Protein AF-A0A6I4YJ54-F1 (afdb_monomer)

Foldseek 3Di:
DVQVVCVVVVHDDDADDDDADPVCLLVVLLVCLPPVHQWHFDDPPCFQVCVVNFPEEDPVSVVLNGFGIWGDDPSGTYGYDPVVVVVVVVCVVVVHDDDDVPRDDDDDDDDSD

InterPro domains:
  IPR013708 Shikimate dehydrogenase substrate binding, N-terminal [PF08501] (1-70)
  IPR022893 Shikimate dehydrogenase family [PTHR21089] (1-113)
  IPR046346 Aminoacid dehydrogenase-like, N-terminal domain superfamily [SSF53223] (1-82)

Secondary structure (DSSP, 8-state):
-HHHHHHHHT-----------GGGHHHHHHHTTSTT--EEE--TTHHHHTGGGSSEE-HHHHHHT--SEEEEETTEEEEE--HHHHHHHHHHHTTPPPPPTT--------S--

Sequence (113 aa):
MHGAAFAYAGLPGTYEARRVPAGELAAAVAGLRAPAVLGANLSLPHKEAALPLLDALSDAARAIGAVNTVVHRDGQLRGENTDAPGLLAALRDAGLPDLEPGAPVVILGAGGA

Mean predicted aligned error: 3.97 Å

Structure (mmCIF, N/CA/C/O backbone):
data_AF-A0A6I4YJ54-F1
#
_entry.id   AF-A0A6I4YJ54-F1
#
loop_
_atom_site.group_PDB
_atom_site.id
_atom_site.type_symbol
_atom_site.label_atom_id
_atom_site.label_alt_id
_atom_site.label_comp_id
_atom_site.label_asym_id
_atom_site.label_entity_id
_atom_site.label_seq_id
_atom_site.pdbx_PDB_ins_code
_atom_site.Cartn_x
_atom_site.Cartn_y
_atom_site.Cartn_z
_atom_site.occupancy
_atom_site.B_iso_or_equiv
_atom_site.auth_seq_id
_atom_site.auth_comp_id
_atom_site.auth_asym_id
_atom_site.auth_atom_id
_atom_site.pdbx_PDB_model_num
ATOM 1 N N . MET A 1 1 ? -11.008 9.150 -9.163 1.00 93.69 1 MET A N 1
ATOM 2 C CA . MET A 1 1 ? -10.783 7.868 -9.864 1.00 93.69 1 MET A CA 1
ATOM 3 C C . MET A 1 1 ? -11.523 6.723 -9.175 1.00 93.69 1 MET A C 1
ATOM 5 O O . MET A 1 1 ? -12.553 6.325 -9.693 1.00 93.69 1 MET A O 1
ATOM 9 N N . HIS A 1 2 ? -11.101 6.261 -7.989 1.00 96.56 2 HIS A N 1
ATOM 10 C CA . HIS A 1 2 ? -11.709 5.092 -7.324 1.00 96.56 2 HIS A CA 1
ATOM 11 C C . HIS A 1 2 ? -13.208 5.222 -7.016 1.00 96.56 2 HIS A C 1
ATOM 13 O O . HIS A 1 2 ? -13.953 4.294 -7.300 1.00 96.56 2 HIS A O 1
ATOM 19 N N . GLY A 1 3 ? -13.682 6.377 -6.532 1.00 96.44 3 GLY A N 1
ATOM 20 C CA . GLY A 1 3 ? -15.124 6.583 -6.316 1.00 96.44 3 GLY A CA 1
ATOM 21 C C . GLY A 1 3 ? -15.961 6.424 -7.595 1.00 96.44 3 GLY A C 1
ATOM 22 O O . GLY A 1 3 ? -17.030 5.825 -7.565 1.00 96.44 3 GLY A O 1
ATOM 23 N N . ALA A 1 4 ? -15.441 6.877 -8.742 1.00 97.12 4 ALA A N 1
ATOM 24 C CA . ALA A 1 4 ? -16.090 6.671 -10.037 1.00 97.12 4 ALA A CA 1
ATOM 25 C C . ALA A 1 4 ? -16.030 5.200 -10.482 1.00 97.12 4 ALA A C 1
ATOM 27 O O . ALA A 1 4 ? -16.996 4.703 -11.049 1.00 97.12 4 ALA A O 1
ATOM 28 N N . ALA A 1 5 ? -14.933 4.493 -10.189 1.00 97.38 5 ALA A N 1
ATOM 29 C CA . ALA A 1 5 ? -14.810 3.063 -10.470 1.00 97.38 5 ALA A CA 1
ATOM 30 C C . ALA A 1 5 ? -15.809 2.226 -9.651 1.00 97.38 5 ALA A C 1
ATOM 32 O O . ALA A 1 5 ? -16.439 1.333 -10.210 1.00 97.38 5 ALA A O 1
ATOM 33 N N . PHE A 1 6 ? -16.017 2.545 -8.366 1.00 96.94 6 PHE A N 1
ATOM 34 C CA . PHE A 1 6 ? -17.058 1.907 -7.554 1.00 96.94 6 PHE A CA 1
ATOM 35 C C . PHE A 1 6 ? -18.453 2.142 -8.133 1.00 96.94 6 PHE A C 1
ATOM 37 O O . PHE A 1 6 ? -19.195 1.182 -8.333 1.00 96.94 6 PHE A O 1
ATOM 44 N N . ALA A 1 7 ? -18.777 3.393 -8.475 1.00 97.25 7 ALA A N 1
ATOM 45 C CA . ALA A 1 7 ? -20.059 3.736 -9.085 1.00 97.25 7 ALA A CA 1
ATOM 46 C C . ALA A 1 7 ? -20.282 3.001 -10.418 1.00 97.25 7 ALA A C 1
ATOM 48 O O . ALA A 1 7 ? -21.349 2.433 -10.634 1.00 97.25 7 ALA A O 1
ATOM 49 N N . TYR A 1 8 ? -19.268 2.963 -11.286 1.00 97.81 8 TYR A N 1
ATOM 50 C CA . TYR A 1 8 ? -19.331 2.260 -12.568 1.00 97.81 8 TYR A CA 1
ATOM 51 C C . TYR A 1 8 ? -19.530 0.746 -12.400 1.00 97.81 8 TYR A C 1
ATOM 53 O O . TYR A 1 8 ? -20.319 0.144 -13.122 1.00 97.81 8 TYR A O 1
ATOM 61 N N . ALA A 1 9 ? -18.848 0.134 -11.430 1.00 97.56 9 ALA A N 1
ATOM 62 C CA . ALA A 1 9 ? -18.937 -1.299 -11.159 1.00 97.56 9 ALA A CA 1
ATOM 63 C C . ALA A 1 9 ? -20.179 -1.707 -10.339 1.00 97.56 9 ALA A C 1
ATOM 65 O O . ALA A 1 9 ? -20.357 -2.892 -10.068 1.00 97.56 9 ALA A O 1
ATOM 66 N N . GLY A 1 10 ? -21.012 -0.754 -9.900 1.00 97.50 10 GLY A N 1
ATOM 67 C CA . GLY A 1 10 ? -22.147 -1.028 -9.010 1.00 97.50 10 GLY A CA 1
ATOM 68 C C . GLY A 1 10 ? -21.733 -1.532 -7.622 1.00 97.50 10 GLY A C 1
ATOM 69 O O . GLY A 1 10 ? -22.515 -2.208 -6.954 1.00 97.50 10 GLY A O 1
ATOM 70 N N . LEU A 1 11 ? -20.504 -1.235 -7.188 1.00 96.31 11 LEU A N 1
ATOM 71 C CA . LEU A 1 11 ? -19.979 -1.664 -5.894 1.00 96.31 11 LEU A CA 1
ATOM 72 C C . LEU A 1 11 ? -20.314 -0.625 -4.814 1.00 96.31 11 LEU A C 1
ATOM 74 O O . LEU A 1 11 ? -19.987 0.554 -4.985 1.00 96.31 11 LEU A O 1
ATOM 78 N N . PRO A 1 12 ? -20.927 -1.028 -3.686 1.00 95.12 12 PRO A N 1
ATOM 79 C CA . PRO A 1 12 ? -21.192 -0.113 -2.587 1.00 95.12 12 PRO A CA 1
ATOM 80 C C . PRO A 1 12 ? -19.878 0.260 -1.893 1.00 95.12 12 PRO A C 1
ATOM 82 O O . PRO A 1 12 ? -19.183 -0.597 -1.350 1.00 95.12 12 PRO A O 1
ATOM 85 N N . GLY A 1 13 ? -19.536 1.546 -1.894 1.00 94.56 13 GLY A N 1
ATOM 86 C CA . GLY A 1 13 ? -18.344 2.043 -1.216 1.00 94.56 13 GLY A CA 1
ATOM 87 C C . GLY A 1 13 ? -18.043 3.500 -1.537 1.00 94.56 13 GLY A C 1
ATOM 88 O O . GLY A 1 13 ? -18.485 4.040 -2.552 1.00 94.56 13 GLY A O 1
ATOM 89 N N . THR A 1 14 ? -17.267 4.139 -0.666 1.00 96.50 14 THR A N 1
ATOM 90 C CA . THR A 1 14 ? -16.716 5.474 -0.901 1.00 96.50 14 THR A CA 1
ATOM 91 C C . THR A 1 14 ? -15.195 5.421 -0.879 1.00 96.50 14 THR A C 1
ATOM 93 O O . THR A 1 14 ? -14.582 4.528 -0.295 1.00 96.50 14 THR A O 1
ATOM 96 N N . TYR A 1 15 ? -14.576 6.378 -1.562 1.00 97.31 15 TYR A N 1
ATOM 97 C CA . TYR A 1 15 ? -13.136 6.579 -1.528 1.00 97.31 15 TYR A CA 1
ATOM 98 C C . TYR A 1 15 ? -12.878 8.053 -1.241 1.00 97.31 15 TYR A C 1
ATOM 100 O O . TYR A 1 15 ? -13.200 8.913 -2.064 1.00 97.31 15 TYR A O 1
ATOM 108 N N . GLU A 1 16 ? -12.305 8.340 -0.078 1.00 96.00 16 GLU A N 1
ATOM 109 C CA . GLU A 1 16 ? -12.154 9.697 0.442 1.00 96.00 16 GLU A CA 1
ATOM 110 C C . GLU A 1 16 ? -10.697 9.985 0.788 1.00 96.00 16 GLU A C 1
ATOM 112 O O . GLU A 1 16 ? -10.011 9.173 1.409 1.00 96.00 16 GLU A O 1
ATOM 117 N N . ALA A 1 17 ? -10.229 11.176 0.419 1.00 95.81 17 ALA A N 1
ATOM 118 C CA . ALA A 1 17 ? -8.927 11.656 0.849 1.00 95.81 17 ALA A CA 1
ATOM 119 C C . ALA A 1 17 ? -9.023 12.192 2.282 1.00 95.81 17 ALA A C 1
ATOM 121 O O . ALA A 1 17 ? -9.855 13.049 2.580 1.00 95.81 17 ALA A O 1
ATOM 122 N N . ARG A 1 18 ? -8.133 11.725 3.159 1.00 95.81 18 ARG A N 1
ATOM 123 C CA . ARG A 1 18 ? -7.995 12.233 4.528 1.00 95.81 18 ARG A CA 1
ATOM 124 C C . ARG A 1 18 ? -6.594 12.785 4.719 1.00 95.81 18 ARG A C 1
ATOM 126 O O . ARG A 1 18 ? -5.609 12.109 4.437 1.00 95.81 18 ARG A O 1
ATOM 133 N N . ARG A 1 19 ? -6.502 14.026 5.195 1.00 96.62 19 ARG A N 1
ATOM 134 C CA . ARG A 1 19 ? -5.220 14.622 5.572 1.00 96.62 19 ARG A CA 1
ATOM 135 C C . ARG A 1 19 ? -4.826 14.084 6.944 1.00 96.62 19 ARG A C 1
ATOM 137 O O . ARG A 1 19 ? -5.519 14.347 7.917 1.00 96.62 19 ARG A O 1
ATOM 144 N N . VAL A 1 20 ? -3.707 13.369 6.997 1.00 97.38 20 VAL A N 1
ATOM 145 C CA . VAL A 1 20 ? -3.137 12.809 8.228 1.00 97.38 20 VAL A CA 1
ATOM 146 C C . VAL A 1 20 ? -1.758 13.438 8.444 1.00 97.38 20 VAL A C 1
ATOM 148 O O . VAL A 1 20 ? -0.889 13.274 7.584 1.00 97.38 20 VAL A O 1
ATOM 151 N N . PRO A 1 21 ? -1.534 14.193 9.531 1.00 96.50 21 PRO A N 1
ATOM 152 C CA . PRO A 1 21 ? -0.202 14.650 9.927 1.00 96.50 21 PRO A CA 1
ATOM 153 C C . PRO A 1 21 ? 0.738 13.480 10.259 1.00 96.50 21 PRO A C 1
ATOM 155 O O . PRO A 1 21 ? 0.287 12.424 10.693 1.00 96.50 21 PRO A O 1
ATOM 158 N N . ALA A 1 22 ? 2.055 13.663 10.113 1.00 93.25 22 ALA A N 1
ATOM 159 C CA . ALA A 1 22 ? 3.051 12.610 10.378 1.00 93.25 22 ALA A CA 1
ATOM 160 C C . ALA A 1 22 ? 2.924 11.987 11.785 1.00 93.25 22 ALA A C 1
ATOM 162 O O . ALA A 1 22 ? 3.009 10.772 11.931 1.00 93.25 22 ALA A O 1
ATOM 163 N N . GLY A 1 23 ? 2.645 12.805 12.807 1.00 96.38 23 GLY A N 1
ATOM 164 C CA . GLY A 1 23 ? 2.466 12.341 14.189 1.00 96.38 23 GLY A CA 1
ATOM 165 C C . GLY A 1 23 ? 1.174 11.558 14.453 1.00 96.38 23 GLY A C 1
ATOM 166 O O . GLY A 1 23 ? 1.035 1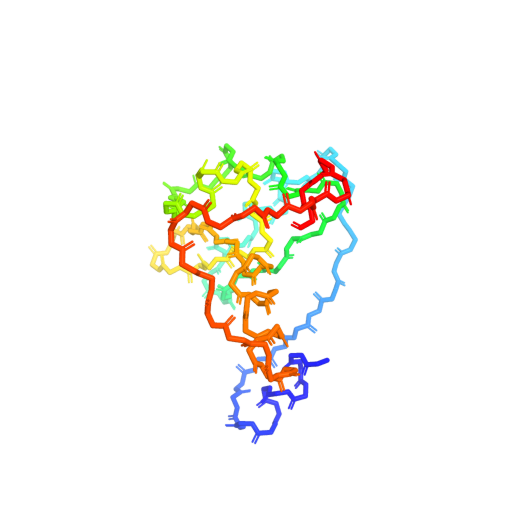0.964 15.515 1.00 96.38 23 GLY A O 1
ATOM 167 N N . GLU A 1 24 ? 0.237 11.530 13.504 1.00 97.75 24 GLU A N 1
ATOM 168 C CA . GLU A 1 24 ? -1.078 10.892 13.660 1.00 97.75 24 GLU A CA 1
ATOM 169 C C . GLU A 1 24 ? -1.217 9.602 12.839 1.00 97.75 24 GLU A C 1
ATOM 171 O O . GLU A 1 24 ? -2.257 8.941 12.890 1.00 97.75 24 GLU A O 1
ATOM 176 N N . LEU A 1 25 ? -0.170 9.203 12.105 1.00 97.94 25 LEU A N 1
ATOM 177 C CA . LEU A 1 25 ? -0.217 8.044 11.212 1.00 97.94 25 LEU A CA 1
ATOM 178 C C . LEU A 1 25 ? -0.618 6.759 11.944 1.00 97.94 25 LEU A C 1
ATOM 180 O O . LEU A 1 25 ? -1.469 6.023 11.453 1.00 97.94 25 LEU A O 1
ATOM 184 N N . ALA A 1 26 ? -0.059 6.503 13.128 1.00 98.06 26 ALA A N 1
ATOM 185 C CA . ALA A 1 26 ? -0.367 5.297 13.897 1.00 98.06 26 ALA A CA 1
ATOM 186 C C . ALA A 1 26 ? -1.855 5.204 14.268 1.00 98.06 26 ALA A C 1
ATOM 188 O O . ALA A 1 26 ? -2.471 4.151 14.100 1.00 98.06 26 ALA A O 1
ATOM 189 N N . ALA A 1 27 ? -2.454 6.316 14.703 1.00 98.06 27 ALA A N 1
ATOM 190 C CA . ALA A 1 27 ? -3.879 6.374 15.016 1.00 98.06 27 ALA A CA 1
ATOM 191 C C . ALA A 1 27 ? -4.742 6.196 13.755 1.00 98.06 27 ALA A C 1
ATOM 193 O O . ALA A 1 27 ? -5.725 5.454 13.776 1.00 98.06 27 ALA A O 1
ATOM 194 N N . ALA A 1 28 ? -4.347 6.816 12.639 1.00 97.69 28 ALA A N 1
ATOM 195 C CA . ALA A 1 28 ? -5.039 6.664 11.363 1.00 97.69 28 ALA A CA 1
ATOM 196 C C . ALA A 1 28 ? -4.999 5.215 10.846 1.00 97.69 28 ALA A C 1
ATOM 198 O O . ALA A 1 28 ? -6.034 4.686 10.443 1.00 97.69 28 ALA A O 1
ATOM 199 N N . VAL A 1 29 ? -3.836 4.554 10.909 1.00 97.88 29 VAL A N 1
ATOM 200 C CA . VAL A 1 29 ? -3.661 3.146 10.512 1.00 97.88 29 VAL A CA 1
ATOM 201 C C . VAL A 1 29 ? -4.458 2.216 11.425 1.00 97.88 29 VAL A C 1
ATOM 203 O O . VAL A 1 29 ? -5.128 1.315 10.928 1.00 97.88 29 VAL A O 1
ATOM 206 N N . ALA A 1 30 ? -4.473 2.457 12.739 1.00 97.25 30 ALA A N 1
ATOM 207 C CA . ALA A 1 30 ? -5.302 1.684 13.664 1.00 97.25 30 ALA A CA 1
ATOM 208 C C . ALA A 1 30 ? -6.797 1.766 13.304 1.00 97.25 30 ALA A C 1
ATOM 210 O O . ALA A 1 30 ? -7.498 0.755 13.340 1.00 97.25 30 ALA A O 1
ATOM 211 N N . GLY A 1 31 ? -7.270 2.942 12.876 1.00 96.69 31 GLY A N 1
ATOM 212 C CA . GLY A 1 31 ? -8.641 3.139 12.403 1.00 96.69 31 GLY A CA 1
ATOM 213 C C . GLY A 1 31 ? -9.009 2.313 11.164 1.00 96.69 31 GLY A C 1
ATOM 214 O O . GLY A 1 31 ? -10.184 1.994 10.978 1.00 96.69 31 GLY A O 1
ATOM 215 N N . LEU A 1 32 ? -8.031 1.900 10.347 1.00 97.38 32 LEU A N 1
ATOM 216 C CA . LEU A 1 32 ? -8.276 1.047 9.176 1.00 97.38 32 LEU A CA 1
ATOM 217 C C . LEU A 1 32 ? -8.738 -0.367 9.545 1.00 97.38 32 LEU A C 1
ATOM 219 O O . LEU A 1 32 ? -9.276 -1.061 8.690 1.00 97.38 32 LEU A O 1
ATOM 223 N N . ARG A 1 33 ? -8.569 -0.787 10.805 1.00 96.62 33 ARG A N 1
ATOM 224 C CA . ARG A 1 33 ? -9.025 -2.096 11.304 1.00 96.62 33 ARG A CA 1
ATOM 225 C C . ARG A 1 33 ? -10.525 -2.147 11.598 1.00 96.62 33 ARG A C 1
ATOM 227 O O . ARG A 1 33 ? -11.038 -3.188 12.001 1.00 96.62 33 ARG A O 1
ATOM 234 N N . ALA A 1 34 ? -11.245 -1.037 11.432 1.00 95.88 34 ALA A N 1
ATOM 235 C CA . ALA A 1 34 ? -12.694 -1.040 11.566 1.00 95.88 34 ALA A CA 1
ATOM 236 C C . ALA A 1 34 ? -13.323 -2.003 10.531 1.00 95.88 34 ALA A C 1
ATOM 238 O O . ALA A 1 34 ? -12.950 -1.945 9.358 1.00 95.88 34 ALA A O 1
ATOM 239 N N . PRO A 1 35 ? -14.309 -2.844 10.905 1.00 92.19 35 PRO A N 1
ATOM 240 C CA . PRO A 1 35 ? -14.868 -3.864 10.005 1.00 92.19 35 PRO A CA 1
ATOM 241 C C . PRO A 1 35 ? -15.434 -3.335 8.678 1.00 92.19 35 PRO A C 1
ATOM 243 O O . PRO A 1 35 ? -15.471 -4.061 7.693 1.00 92.19 35 PRO A O 1
ATOM 246 N N . ALA A 1 36 ? -15.873 -2.073 8.642 1.00 93.19 36 ALA A N 1
ATOM 247 C CA . ALA A 1 36 ? -16.422 -1.434 7.445 1.00 93.19 36 ALA A CA 1
ATOM 248 C C . ALA A 1 36 ? -15.354 -0.837 6.505 1.00 93.19 36 ALA A C 1
ATOM 250 O O . ALA A 1 36 ? -15.693 -0.333 5.436 1.00 93.19 36 ALA A O 1
ATOM 251 N N . VAL A 1 37 ? -14.077 -0.845 6.897 1.00 96.19 37 VAL A N 1
ATOM 252 C CA . VAL A 1 37 ? -12.982 -0.269 6.110 1.00 96.19 37 VAL A CA 1
ATOM 253 C C . VAL A 1 37 ? -12.303 -1.367 5.304 1.00 96.19 37 VAL A C 1
ATOM 255 O O . VAL A 1 37 ? -11.887 -2.379 5.854 1.00 96.19 37 VAL A O 1
ATOM 258 N N . LEU A 1 38 ? -12.160 -1.154 3.996 1.00 96.69 38 LEU A N 1
ATOM 259 C CA . LEU A 1 38 ? -11.496 -2.105 3.094 1.00 96.69 38 LEU A CA 1
ATOM 260 C C . LEU A 1 38 ? -9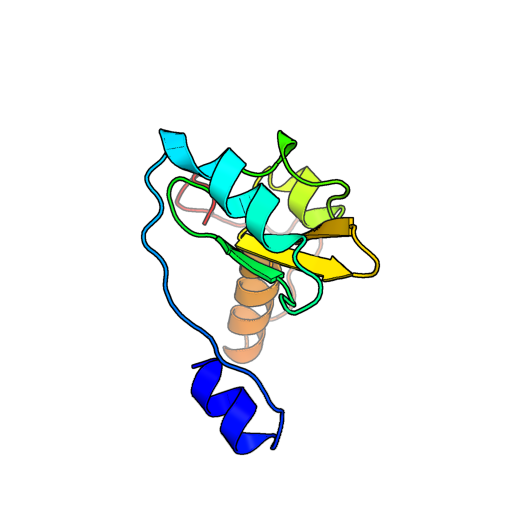.971 -1.922 3.034 1.00 96.69 38 LEU A C 1
ATOM 262 O O . LEU A 1 38 ? -9.248 -2.814 2.592 1.00 96.69 38 LEU A O 1
ATOM 266 N N . GLY A 1 39 ? -9.475 -0.758 3.447 1.00 97.50 39 GLY A N 1
ATOM 267 C CA . GLY A 1 39 ? -8.074 -0.382 3.326 1.00 97.50 39 GLY A CA 1
ATOM 268 C C . GLY A 1 39 ? -7.908 1.109 3.061 1.00 97.50 39 GLY A C 1
ATOM 269 O O . GLY A 1 39 ? -8.837 1.893 3.256 1.00 97.50 39 GLY A O 1
ATOM 270 N N . ALA A 1 40 ? -6.719 1.495 2.610 1.00 98.06 40 ALA A N 1
ATOM 271 C CA . ALA A 1 40 ? -6.404 2.867 2.228 1.00 98.06 40 ALA A CA 1
ATOM 272 C C . ALA A 1 40 ? -5.199 2.913 1.287 1.00 98.06 40 ALA A C 1
ATOM 274 O O . ALA A 1 40 ? -4.330 2.047 1.343 1.00 98.06 40 ALA A O 1
ATOM 275 N N . ASN A 1 41 ? -5.095 3.970 0.485 1.00 97.94 41 ASN A N 1
ATOM 276 C CA . ASN A 1 41 ? -3.819 4.330 -0.120 1.00 97.94 41 ASN A CA 1
ATOM 277 C C . ASN A 1 41 ? -3.056 5.312 0.767 1.00 97.94 41 ASN A C 1
ATOM 279 O O . ASN A 1 41 ? -3.645 6.154 1.446 1.00 97.94 41 ASN A O 1
ATOM 283 N N . LEU A 1 42 ? -1.733 5.205 0.724 1.00 96.81 42 LEU A N 1
ATOM 284 C CA . LEU A 1 42 ? -0.805 6.065 1.438 1.00 96.81 42 LEU A CA 1
ATOM 285 C C . LEU A 1 42 ? 0.010 6.882 0.439 1.00 96.81 42 LEU A C 1
ATOM 287 O O . LEU A 1 42 ? 0.416 6.401 -0.616 1.00 96.81 42 LEU A O 1
ATOM 291 N N . SER A 1 43 ? 0.268 8.133 0.801 1.00 92.69 43 SER A N 1
ATOM 292 C CA . SER A 1 43 ? 1.134 9.039 0.050 1.00 92.69 43 SER A CA 1
ATOM 293 C C . SER A 1 43 ? 2.122 9.708 1.002 1.00 92.69 43 SER A C 1
ATOM 295 O O . SER A 1 43 ? 2.145 9.400 2.195 1.00 92.69 43 SER A O 1
ATOM 297 N N . LEU A 1 44 ? 2.957 10.607 0.485 1.00 91.06 44 LEU A N 1
ATOM 298 C CA . LEU A 1 44 ? 3.956 11.325 1.273 1.00 91.06 44 LEU A CA 1
ATOM 299 C C . LEU A 1 44 ? 3.309 12.034 2.483 1.00 91.06 44 LEU A C 1
ATOM 301 O O . LEU A 1 44 ? 2.244 12.639 2.331 1.00 91.06 44 LEU A O 1
ATOM 305 N N . PRO A 1 45 ? 3.938 11.998 3.674 1.00 92.44 45 PRO A N 1
ATOM 306 C CA . PRO A 1 45 ? 5.224 11.366 4.012 1.00 92.44 45 PRO A CA 1
ATOM 307 C C . PRO A 1 45 ? 5.094 9.920 4.549 1.00 92.44 45 PRO A C 1
ATOM 309 O O . PRO A 1 45 ? 6.005 9.413 5.194 1.00 92.44 45 PRO A O 1
ATOM 312 N N . HIS A 1 46 ? 3.959 9.250 4.339 1.00 96.56 46 HIS A N 1
ATOM 313 C CA . HIS A 1 46 ? 3.573 8.056 5.106 1.00 96.56 46 HIS A CA 1
ATOM 314 C C . HIS A 1 46 ? 4.032 6.718 4.528 1.00 96.56 46 HIS A C 1
ATOM 316 O O . HIS A 1 46 ? 3.919 5.706 5.217 1.00 96.56 46 HIS A O 1
ATOM 322 N N . LYS A 1 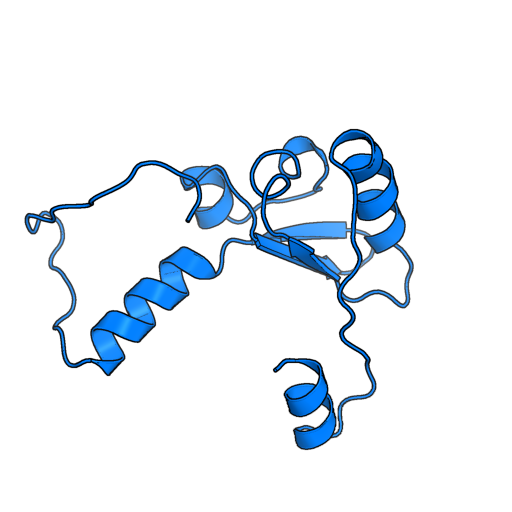47 ? 4.531 6.682 3.285 1.00 95.50 47 LYS A N 1
ATOM 323 C CA . LYS A 1 47 ? 4.803 5.414 2.586 1.00 95.50 47 LYS A CA 1
ATOM 324 C C . LYS A 1 47 ? 5.827 4.523 3.309 1.00 95.50 47 LYS A C 1
ATOM 326 O O . LYS A 1 47 ? 5.649 3.311 3.363 1.00 95.50 47 LYS A O 1
ATOM 331 N N . GLU A 1 48 ? 6.874 5.114 3.880 1.00 95.62 48 GLU A N 1
ATOM 332 C CA . GLU A 1 48 ? 7.909 4.391 4.639 1.00 95.62 48 GLU A CA 1
ATOM 333 C C . GLU A 1 48 ? 7.500 4.217 6.110 1.00 95.62 48 GLU A C 1
ATOM 335 O O . GLU A 1 48 ? 7.623 3.139 6.688 1.00 95.62 48 GLU A O 1
ATOM 340 N N . ALA A 1 49 ? 6.927 5.268 6.707 1.00 96.31 49 ALA A N 1
ATOM 341 C CA . ALA A 1 49 ? 6.547 5.294 8.119 1.00 96.31 49 ALA A CA 1
ATOM 342 C C . ALA A 1 49 ? 5.426 4.301 8.481 1.00 96.31 49 ALA A C 1
ATOM 344 O O . ALA A 1 49 ? 5.260 3.963 9.652 1.00 96.31 49 ALA A O 1
ATOM 345 N N . ALA A 1 50 ? 4.659 3.825 7.496 1.00 97.25 50 ALA A N 1
ATOM 346 C CA . ALA A 1 50 ? 3.609 2.838 7.712 1.00 97.25 50 ALA A CA 1
ATOM 347 C C . ALA A 1 50 ? 4.125 1.401 7.849 1.00 97.25 50 ALA A C 1
ATOM 349 O O . ALA A 1 50 ? 3.428 0.588 8.447 1.00 97.25 50 ALA A O 1
ATOM 350 N N . LEU A 1 51 ? 5.325 1.076 7.349 1.00 97.19 51 LEU A N 1
ATOM 351 C CA . LEU A 1 51 ? 5.876 -0.287 7.370 1.00 97.19 51 LEU A CA 1
ATOM 352 C C . LEU A 1 51 ? 5.780 -0.987 8.742 1.00 97.19 51 LEU A C 1
ATOM 354 O O . LEU A 1 51 ? 5.273 -2.108 8.776 1.00 97.19 51 LEU A O 1
ATOM 358 N N . P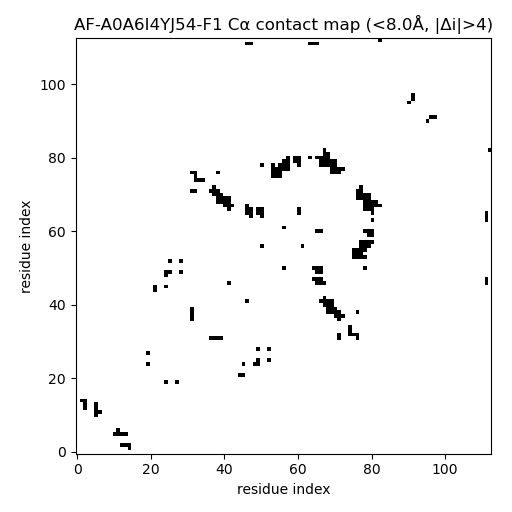RO A 1 52 ? 6.198 -0.373 9.873 1.00 97.81 52 PRO A N 1
ATOM 359 C CA . PRO A 1 52 ? 6.134 -1.028 11.183 1.00 97.81 52 PRO A CA 1
ATOM 360 C C . PRO A 1 52 ? 4.717 -1.111 11.776 1.00 97.81 52 PRO A C 1
ATOM 362 O O . PRO A 1 52 ? 4.548 -1.678 12.852 1.00 97.81 52 PRO A O 1
ATOM 365 N N . LEU A 1 53 ? 3.707 -0.521 11.129 1.00 98.12 53 LEU A N 1
ATOM 366 C CA . LEU A 1 53 ? 2.328 -0.448 11.628 1.00 98.12 53 LEU A CA 1
ATOM 367 C C . LEU A 1 53 ? 1.402 -1.510 11.007 1.00 98.12 53 LEU A C 1
ATOM 369 O O . LEU A 1 53 ? 0.227 -1.589 11.375 1.00 98.12 53 LEU A O 1
ATOM 373 N N . LEU A 1 54 ? 1.908 -2.292 10.050 1.00 98.38 54 LEU A N 1
ATOM 374 C CA . LEU A 1 54 ? 1.156 -3.292 9.290 1.00 98.38 54 LEU A CA 1
ATOM 375 C C . LEU A 1 54 ? 1.512 -4.708 9.754 1.00 98.38 54 LEU A C 1
ATOM 377 O O . LEU A 1 54 ? 2.629 -4.964 10.196 1.00 98.38 54 LEU A O 1
ATOM 381 N N . ASP A 1 55 ? 0.568 -5.641 9.624 1.00 98.31 55 ASP A N 1
ATOM 382 C CA . ASP A 1 55 ? 0.753 -7.027 10.081 1.00 98.31 55 ASP A CA 1
ATOM 383 C C . ASP A 1 55 ? 1.576 -7.855 9.090 1.00 98.31 55 ASP A C 1
ATOM 385 O O . ASP A 1 55 ? 2.266 -8.802 9.465 1.00 98.31 55 ASP A O 1
ATOM 389 N N . ALA A 1 56 ? 1.486 -7.510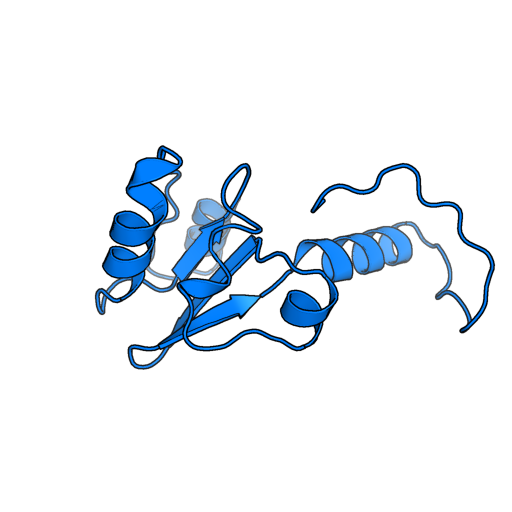 7.805 1.00 97.88 56 ALA A N 1
ATOM 390 C CA . ALA A 1 56 ? 2.195 -8.183 6.731 1.00 97.88 56 ALA A CA 1
ATOM 391 C C . ALA A 1 56 ? 2.536 -7.209 5.603 1.00 97.88 56 ALA A C 1
ATOM 393 O O . ALA A 1 56 ? 1.855 -6.208 5.386 1.00 97.88 56 ALA A O 1
ATOM 394 N N . LEU A 1 57 ? 3.566 -7.553 4.836 1.00 98.12 57 LEU A N 1
ATOM 395 C CA . LEU A 1 57 ? 3.997 -6.838 3.637 1.00 98.12 57 LEU A CA 1
ATOM 396 C C . LEU A 1 57 ? 4.153 -7.848 2.505 1.00 98.12 57 LEU A C 1
ATOM 398 O O . LEU A 1 57 ? 4.601 -8.973 2.753 1.00 98.12 57 LEU A O 1
ATOM 402 N N . SER A 1 58 ? 3.840 -7.450 1.273 1.00 96.75 58 SER A N 1
ATOM 403 C CA . SER A 1 58 ? 4.302 -8.214 0.115 1.00 96.75 58 SER A CA 1
ATOM 404 C C . SER A 1 58 ? 5.816 -8.155 -0.030 1.00 96.75 58 SER A C 1
ATOM 406 O O . SER A 1 58 ? 6.481 -7.248 0.478 1.00 96.75 58 SER A O 1
ATOM 408 N N . ASP A 1 59 ? 6.369 -9.122 -0.758 1.00 95.19 59 ASP A N 1
ATOM 409 C CA . ASP A 1 59 ? 7.807 -9.177 -1.014 1.00 95.19 59 ASP A CA 1
ATOM 410 C C . ASP A 1 59 ? 8.290 -7.939 -1.777 1.00 95.19 59 ASP A C 1
ATOM 412 O O . ASP A 1 59 ? 9.349 -7.402 -1.458 1.00 95.19 59 ASP A O 1
ATOM 416 N N . ALA A 1 60 ? 7.473 -7.419 -2.702 1.00 91.56 60 ALA A N 1
ATOM 417 C CA . ALA A 1 60 ? 7.751 -6.171 -3.408 1.00 91.56 60 ALA A CA 1
ATOM 418 C C . ALA A 1 60 ? 7.792 -4.969 -2.451 1.00 91.56 60 ALA A C 1
ATOM 420 O O . ALA A 1 60 ? 8.766 -4.221 -2.456 1.00 91.56 60 ALA A O 1
ATOM 421 N N . ALA A 1 61 ? 6.785 -4.804 -1.585 1.00 95.12 61 ALA A N 1
ATOM 422 C CA . ALA A 1 61 ? 6.769 -3.714 -0.609 1.00 95.12 61 ALA A CA 1
ATOM 423 C C . ALA A 1 61 ? 7.948 -3.801 0.376 1.00 95.12 61 ALA A C 1
ATOM 425 O O . ALA A 1 61 ? 8.544 -2.778 0.715 1.00 95.12 61 ALA A O 1
ATOM 426 N N . ARG A 1 62 ? 8.327 -5.019 0.795 1.00 95.62 62 ARG A N 1
ATOM 427 C CA . ARG A 1 62 ? 9.495 -5.257 1.656 1.00 95.62 62 ARG A CA 1
ATOM 428 C C . ARG A 1 62 ? 10.808 -4.905 0.955 1.00 95.62 62 ARG A C 1
ATOM 430 O O . ARG A 1 62 ? 11.663 -4.291 1.581 1.00 95.62 62 ARG A O 1
ATOM 437 N N . ALA A 1 63 ? 10.965 -5.281 -0.314 1.00 92.88 63 ALA A N 1
ATOM 438 C CA . ALA A 1 63 ? 12.163 -4.988 -1.099 1.00 92.88 63 ALA A CA 1
ATOM 439 C C . ALA A 1 63 ? 12.309 -3.492 -1.419 1.00 92.88 63 ALA A C 1
ATOM 441 O O . ALA A 1 63 ? 13.415 -2.964 -1.367 1.00 92.88 63 ALA A O 1
ATOM 442 N N . ILE A 1 64 ? 11.199 -2.811 -1.721 1.00 92.88 64 ILE A N 1
ATOM 443 C CA . ILE A 1 64 ? 11.179 -1.367 -1.997 1.00 92.88 64 ILE A CA 1
ATOM 444 C C . ILE A 1 64 ? 11.372 -0.554 -0.707 1.00 92.88 64 ILE A C 1
ATOM 446 O O . ILE A 1 64 ? 11.952 0.526 -0.742 1.00 92.88 64 ILE A O 1
ATOM 450 N N . GLY A 1 65 ? 10.884 -1.056 0.432 1.00 94.88 65 GLY A N 1
ATOM 451 C CA . GLY A 1 65 ? 10.905 -0.327 1.700 1.00 94.88 65 GLY A CA 1
ATOM 452 C C . GLY A 1 65 ? 9.813 0.742 1.805 1.00 94.88 65 GLY A C 1
ATOM 453 O O . GLY A 1 65 ? 9.947 1.678 2.584 1.00 94.88 65 GLY A O 1
ATOM 454 N N . ALA A 1 66 ? 8.728 0.620 1.034 1.00 95.38 66 ALA A N 1
ATOM 455 C CA . ALA A 1 66 ? 7.629 1.583 1.036 1.00 95.38 66 ALA A CA 1
ATOM 456 C C . ALA A 1 66 ? 6.291 0.934 0.651 1.00 95.38 66 ALA A C 1
ATOM 458 O O . ALA A 1 66 ? 6.238 0.082 -0.238 1.00 95.38 66 ALA A O 1
ATOM 459 N N . VAL A 1 67 ? 5.201 1.385 1.278 1.00 97.00 67 VAL A N 1
ATOM 460 C CA . VAL A 1 67 ? 3.817 0.951 1.025 1.00 97.00 67 VAL A CA 1
ATOM 461 C C . VAL A 1 67 ? 2.979 2.135 0.556 1.00 97.00 67 VAL A C 1
ATOM 463 O O . VAL A 1 67 ? 2.892 3.150 1.241 1.00 97.00 67 VAL A O 1
ATOM 466 N N . ASN A 1 68 ? 2.305 1.997 -0.584 1.00 96.88 68 ASN A N 1
ATOM 467 C CA . ASN A 1 68 ? 1.328 2.979 -1.070 1.00 96.88 68 ASN A CA 1
ATOM 468 C C . ASN A 1 68 ? -0.121 2.464 -0.964 1.00 96.88 68 ASN A C 1
ATOM 470 O O . ASN A 1 68 ? -1.064 3.218 -1.201 1.00 96.88 68 ASN A O 1
ATOM 474 N N . THR A 1 69 ? -0.314 1.185 -0.630 1.00 98.06 69 THR A N 1
ATOM 475 C CA . THR A 1 69 ? -1.623 0.527 -0.600 1.00 98.06 69 THR A CA 1
ATOM 476 C C . THR A 1 69 ? -1.708 -0.394 0.614 1.00 98.06 69 THR A C 1
ATOM 478 O O . THR A 1 69 ? -0.906 -1.306 0.766 1.00 98.06 69 THR A O 1
ATOM 481 N N . VAL A 1 70 ? -2.689 -0.170 1.479 1.00 98.50 70 VAL A N 1
ATOM 482 C CA . VAL A 1 70 ? -3.009 -1.016 2.631 1.00 98.50 70 VAL A CA 1
ATOM 483 C C . VAL A 1 70 ? -4.323 -1.721 2.347 1.00 98.50 70 VAL A C 1
ATOM 485 O O . VAL A 1 70 ? -5.319 -1.072 2.034 1.00 98.50 70 VAL A O 1
ATOM 488 N N . VAL A 1 71 ? -4.332 -3.040 2.489 1.0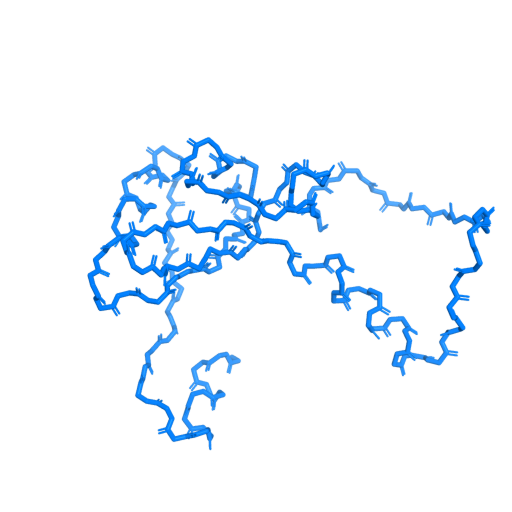0 98.19 71 VAL A N 1
ATOM 489 C CA . VAL A 1 71 ? -5.514 -3.884 2.325 1.00 98.19 71 VAL A CA 1
ATOM 490 C C . VAL A 1 71 ? -5.911 -4.430 3.692 1.00 98.19 71 VAL A C 1
ATOM 492 O O . VAL A 1 71 ? -5.088 -5.050 4.363 1.00 98.19 71 VAL A O 1
ATOM 495 N N . HIS A 1 72 ? -7.163 -4.216 4.094 1.00 98.06 72 HIS A N 1
ATOM 496 C CA . HIS A 1 72 ? -7.729 -4.802 5.306 1.00 98.06 72 HIS A CA 1
ATOM 497 C C . HIS A 1 72 ? -8.492 -6.083 4.957 1.00 98.06 72 HIS A C 1
ATOM 499 O O . HIS A 1 72 ? -9.433 -6.059 4.162 1.00 98.06 72 HIS A O 1
ATOM 505 N N . ARG A 1 73 ? -8.080 -7.215 5.534 1.00 95.12 73 ARG A N 1
ATOM 506 C CA . ARG A 1 73 ? -8.772 -8.506 5.419 1.00 95.12 73 ARG A CA 1
ATOM 507 C C . ARG A 1 73 ? -8.731 -9.229 6.751 1.00 95.12 73 ARG A C 1
ATOM 509 O O . ARG A 1 73 ? -7.666 -9.339 7.345 1.00 95.12 73 ARG A O 1
ATOM 516 N N . ASP A 1 74 ? -9.885 -9.707 7.204 1.00 91.56 74 ASP A N 1
ATOM 517 C CA . ASP A 1 74 ? -10.015 -10.541 8.404 1.00 91.56 74 ASP A CA 1
ATOM 518 C C . ASP A 1 74 ? -9.328 -9.944 9.653 1.00 91.56 74 ASP A C 1
ATOM 520 O O . ASP A 1 74 ? -8.691 -10.645 10.436 1.00 91.56 74 ASP A O 1
ATOM 524 N N . GLY A 1 75 ? -9.421 -8.619 9.832 1.00 92.62 75 GLY A N 1
ATOM 525 C CA . GLY A 1 75 ? -8.798 -7.902 10.954 1.00 92.62 75 GLY A CA 1
ATOM 526 C C . GLY A 1 75 ? -7.317 -7.560 10.761 1.00 92.62 75 GLY A C 1
ATOM 527 O O . GLY A 1 75 ? -6.748 -6.847 11.592 1.00 92.62 75 GLY A O 1
ATOM 528 N N . GLN A 1 76 ? -6.693 -8.030 9.677 1.00 97.06 76 GLN A N 1
ATOM 529 C CA . GLN A 1 76 ? -5.280 -7.827 9.365 1.00 97.06 76 GLN A CA 1
ATOM 530 C C . GLN A 1 76 ? -5.066 -6.766 8.283 1.00 97.06 76 GLN A C 1
ATOM 532 O O . GLN A 1 76 ? -5.792 -6.702 7.290 1.00 97.06 76 GLN A O 1
ATOM 537 N N . LEU A 1 77 ? -4.031 -5.951 8.463 1.00 98.62 77 LEU A N 1
ATOM 538 C CA . LEU A 1 77 ? -3.585 -4.932 7.527 1.00 98.62 77 LEU A CA 1
ATOM 539 C C . LEU A 1 77 ? -2.347 -5.424 6.779 1.00 98.62 77 LEU A C 1
ATOM 541 O O . LEU A 1 77 ? -1.278 -5.605 7.366 1.00 98.62 77 LEU A O 1
ATOM 545 N N . ARG A 1 78 ? -2.487 -5.601 5.466 1.00 98.44 78 ARG A N 1
ATOM 546 C CA . ARG A 1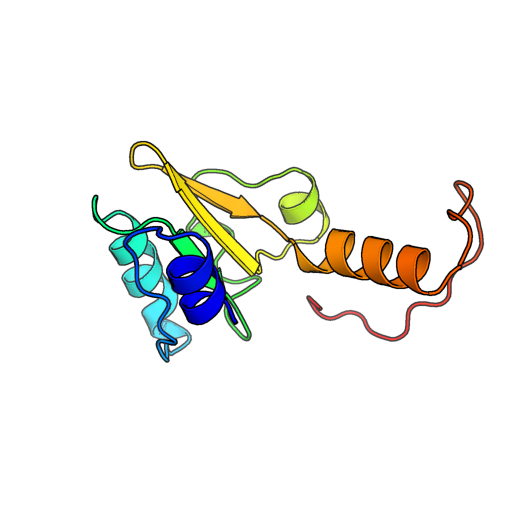 78 ? -1.399 -5.991 4.567 1.00 98.44 78 ARG A CA 1
ATOM 547 C C . ARG A 1 78 ? -0.962 -4.812 3.705 1.00 98.44 78 ARG A C 1
ATOM 549 O O . ARG A 1 78 ? -1.793 -4.187 3.051 1.00 98.44 78 ARG A O 1
ATOM 556 N N . GLY A 1 79 ? 0.337 -4.532 3.691 1.00 98.31 79 GLY A N 1
ATOM 557 C CA . GLY A 1 79 ? 0.954 -3.501 2.863 1.00 98.31 79 GLY A CA 1
ATOM 558 C C . GLY A 1 79 ? 1.387 -4.010 1.493 1.00 98.31 79 GLY A C 1
ATOM 559 O O . GLY A 1 79 ? 1.992 -5.075 1.369 1.00 98.31 79 GLY A O 1
ATOM 560 N N . GLU A 1 80 ? 1.105 -3.206 0.477 1.00 97.75 80 GLU A N 1
ATOM 561 C CA . GLU A 1 80 ? 1.446 -3.417 -0.923 1.00 97.75 80 GLU A CA 1
ATOM 562 C C . GLU A 1 80 ? 2.076 -2.147 -1.517 1.00 97.75 80 GLU A C 1
ATOM 564 O O . GLU A 1 80 ? 1.813 -1.022 -1.073 1.00 97.75 80 GLU A O 1
ATOM 569 N N . ASN A 1 81 ? 2.887 -2.330 -2.558 1.00 95.69 81 ASN A N 1
ATOM 570 C CA . ASN A 1 81 ? 3.381 -1.243 -3.393 1.00 95.69 81 ASN A CA 1
ATOM 571 C C . ASN A 1 81 ? 2.925 -1.472 -4.838 1.00 95.69 81 ASN A C 1
ATOM 573 O O . ASN A 1 81 ? 3.370 -2.412 -5.496 1.00 95.69 81 ASN A O 1
ATOM 577 N N . THR A 1 82 ? 2.002 -0.636 -5.306 1.00 94.00 82 THR A N 1
ATOM 578 C CA . THR A 1 82 ? 1.425 -0.721 -6.655 1.00 94.00 82 THR A CA 1
ATOM 579 C C . THR A 1 82 ? 2.086 0.226 -7.655 1.00 94.00 82 THR A C 1
ATOM 581 O O . THR A 1 82 ? 1.825 0.103 -8.851 1.00 94.00 82 THR A O 1
ATOM 584 N N . ASP A 1 83 ? 2.978 1.114 -7.205 1.00 92.56 83 ASP A N 1
ATOM 585 C CA . ASP A 1 83 ? 3.648 2.089 -8.070 1.00 92.56 83 ASP A CA 1
ATOM 586 C C . ASP A 1 83 ? 4.672 1.398 -8.983 1.00 92.56 83 ASP A C 1
ATOM 588 O O . ASP A 1 83 ? 4.644 1.589 -10.197 1.00 92.56 83 ASP A O 1
ATOM 592 N N . ALA A 1 84 ? 5.507 0.505 -8.437 1.00 89.12 84 ALA A N 1
ATOM 593 C CA . ALA A 1 84 ? 6.489 -0.253 -9.219 1.00 89.12 84 ALA A CA 1
ATOM 594 C C . ALA A 1 84 ? 5.865 -1.120 -10.337 1.00 89.12 84 ALA A C 1
ATOM 596 O O . ALA A 1 84 ? 6.255 -0.964 -11.499 1.00 89.12 84 ALA A O 1
ATOM 597 N N . PRO A 1 85 ? 4.883 -2.008 -10.066 1.00 89.75 85 PRO A N 1
ATOM 598 C CA . PRO A 1 85 ? 4.222 -2.747 -11.140 1.00 89.75 85 PRO A CA 1
ATOM 599 C C . PRO A 1 85 ? 3.411 -1.830 -12.067 1.00 89.75 85 PRO A C 1
ATOM 601 O O . PRO A 1 85 ? 3.323 -2.116 -13.260 1.00 89.75 85 PRO A O 1
ATOM 604 N N . GLY A 1 86 ? 2.860 -0.723 -11.556 1.00 90.69 86 GLY A N 1
ATOM 605 C CA . GLY A 1 86 ? 2.161 0.280 -12.360 1.00 90.69 86 GLY A CA 1
ATOM 606 C C . GLY A 1 86 ? 3.073 0.963 -13.381 1.00 90.69 86 GLY A C 1
ATOM 607 O O . GLY A 1 86 ? 2.691 1.102 -14.541 1.00 90.69 86 GLY A O 1
ATOM 608 N N . LEU A 1 87 ? 4.301 1.315 -12.992 1.00 90.81 87 LEU A N 1
ATOM 609 C CA . LEU A 1 87 ? 5.311 1.864 -13.898 1.00 90.81 87 LEU A CA 1
ATOM 610 C C . LEU A 1 87 ? 5.687 0.859 -14.991 1.00 90.81 87 LEU A C 1
ATOM 612 O O . LEU A 1 87 ? 5.718 1.214 -16.167 1.00 90.81 87 LEU A O 1
ATOM 616 N N . LEU A 1 88 ? 5.936 -0.401 -14.623 1.00 89.50 88 LEU A N 1
ATOM 617 C CA . LEU A 1 88 ? 6.258 -1.451 -15.595 1.00 89.50 88 LEU A CA 1
ATOM 618 C C . LEU A 1 88 ? 5.108 -1.685 -16.583 1.00 89.50 88 LEU A C 1
ATOM 620 O O . LEU A 1 88 ? 5.351 -1.840 -17.778 1.00 89.50 88 LEU A O 1
ATOM 624 N N . ALA A 1 89 ? 3.860 -1.673 -16.107 1.00 91.25 89 ALA A N 1
ATOM 625 C CA . ALA A 1 89 ? 2.684 -1.762 -16.969 1.00 91.25 89 ALA A CA 1
ATOM 626 C C . ALA A 1 89 ? 2.594 -0.566 -17.929 1.00 91.25 89 ALA A C 1
ATOM 628 O O . ALA A 1 89 ? 2.428 -0.762 -19.128 1.00 91.25 89 ALA A O 1
ATOM 629 N N . ALA A 1 90 ? 2.805 0.657 -17.435 1.00 91.69 90 ALA A N 1
ATOM 630 C CA . ALA A 1 90 ? 2.780 1.858 -18.267 1.00 91.69 90 ALA A CA 1
ATOM 631 C C . ALA A 1 90 ? 3.863 1.850 -19.364 1.00 91.69 90 ALA A C 1
ATOM 633 O O . ALA A 1 90 ? 3.607 2.296 -20.481 1.00 91.69 90 ALA A O 1
ATOM 634 N N . LEU A 1 91 ? 5.061 1.324 -19.079 1.00 91.62 91 LEU A N 1
ATOM 635 C CA . LEU A 1 91 ? 6.121 1.168 -20.083 1.00 91.62 91 LEU A CA 1
ATOM 636 C C . LEU A 1 91 ? 5.725 0.170 -21.182 1.00 91.62 91 LEU A C 1
ATOM 638 O O . LEU A 1 91 ? 5.938 0.443 -22.363 1.00 91.62 91 LEU A O 1
ATOM 642 N N . ARG A 1 92 ? 5.104 -0.954 -20.808 1.00 91.88 92 ARG A N 1
ATOM 643 C CA . ARG A 1 92 ? 4.579 -1.941 -21.767 1.00 91.88 92 ARG A CA 1
ATOM 644 C C . ARG A 1 92 ? 3.465 -1.359 -22.630 1.00 91.88 92 ARG A C 1
ATOM 646 O O . ARG A 1 92 ? 3.493 -1.528 -23.845 1.00 91.88 92 ARG A O 1
ATOM 653 N N . ASP A 1 93 ? 2.530 -0.630 -22.025 1.00 94.06 93 ASP A N 1
ATOM 654 C CA . ASP A 1 93 ? 1.426 0.029 -22.737 1.00 94.06 93 ASP A CA 1
ATOM 655 C C . ASP A 1 93 ? 1.933 1.104 -23.715 1.00 94.06 93 ASP A C 1
ATOM 657 O O . ASP A 1 93 ? 1.320 1.348 -24.754 1.00 94.06 93 ASP A O 1
ATOM 661 N N . ALA A 1 94 ? 3.090 1.709 -23.427 1.00 94.44 94 ALA A N 1
ATOM 662 C CA . ALA A 1 94 ? 3.792 2.613 -24.336 1.00 94.44 94 ALA A CA 1
ATOM 663 C C . ALA A 1 94 ? 4.549 1.890 -25.473 1.00 94.44 94 ALA A C 1
ATOM 665 O O . ALA A 1 94 ? 5.193 2.543 -26.295 1.00 94.44 94 ALA A O 1
ATOM 666 N N . GLY A 1 95 ? 4.477 0.557 -25.541 1.00 93.31 95 GLY A N 1
ATOM 667 C CA . GLY A 1 95 ? 5.097 -0.264 -26.579 1.00 93.31 95 GLY A CA 1
ATOM 668 C C . GLY A 1 95 ? 6.575 -0.571 -26.348 1.00 93.31 95 GLY A C 1
ATOM 669 O O . GLY A 1 95 ? 7.245 -1.017 -27.281 1.00 93.31 95 GLY A O 1
ATOM 670 N N . LEU A 1 96 ? 7.107 -0.336 -25.142 1.00 90.62 96 LEU A N 1
ATOM 671 C CA . LEU A 1 96 ? 8.463 -0.773 -24.822 1.00 90.62 96 LEU A CA 1
ATOM 672 C C . LEU A 1 96 ? 8.485 -2.295 -24.597 1.00 90.62 96 LEU A C 1
ATOM 674 O O . LEU A 1 96 ? 7.575 -2.832 -23.960 1.00 90.62 96 LEU A O 1
ATOM 678 N N . PRO A 1 97 ? 9.520 -2.998 -25.094 1.00 85.62 97 PRO A N 1
ATOM 679 C CA . PRO A 1 97 ? 9.685 -4.417 -24.823 1.00 85.62 97 PRO A CA 1
ATOM 680 C C . PRO A 1 97 ? 9.972 -4.654 -23.338 1.00 85.62 97 PRO A C 1
ATOM 682 O O . PRO A 1 97 ? 10.479 -3.774 -22.636 1.00 85.62 97 PRO A O 1
ATOM 685 N N . ASP A 1 98 ? 9.695 -5.872 -22.877 1.00 85.56 98 ASP A N 1
ATOM 686 C CA . ASP A 1 98 ? 10.179 -6.317 -21.576 1.00 85.56 98 ASP A CA 1
ATOM 687 C C . ASP A 1 98 ? 11.711 -6.229 -21.521 1.00 85.56 98 ASP A C 1
ATOM 689 O O . ASP A 1 98 ? 12.414 -6.520 -22.492 1.00 85.56 98 ASP A O 1
ATOM 693 N N . LEU A 1 99 ? 12.227 -5.793 -20.373 1.00 83.44 99 LEU A N 1
ATOM 694 C CA . LEU A 1 99 ? 13.663 -5.718 -20.146 1.00 83.44 99 LEU A CA 1
ATOM 695 C C . LEU A 1 99 ? 14.199 -7.111 -19.820 1.00 83.44 99 LEU A C 1
ATOM 697 O O . LEU A 1 99 ? 13.756 -7.747 -18.863 1.00 83.44 99 LEU A O 1
ATOM 701 N N . GLU A 1 100 ? 15.199 -7.548 -20.578 1.00 88.06 100 GLU A N 1
ATOM 702 C CA . GLU A 1 100 ? 15.951 -8.756 -20.251 1.00 88.06 100 GLU A CA 1
ATOM 703 C C . GLU A 1 100 ? 16.683 -8.588 -18.907 1.00 88.06 100 GLU A C 1
ATOM 705 O O . GLU A 1 100 ? 17.211 -7.502 -18.620 1.00 88.06 100 GLU A O 1
ATOM 710 N N . PRO A 1 101 ? 16.772 -9.642 -18.074 1.00 86.69 101 PRO A N 1
ATOM 711 C CA . PRO A 1 101 ? 17.570 -9.602 -16.855 1.00 86.69 101 PRO A CA 1
ATOM 712 C C . PRO A 1 101 ? 19.007 -9.132 -17.134 1.00 86.69 101 PRO A C 1
ATOM 714 O O . PRO A 1 101 ? 19.738 -9.744 -17.909 1.00 86.69 101 PRO A O 1
ATOM 717 N N . GLY A 1 102 ? 19.418 -8.038 -16.486 1.00 86.88 102 GLY A N 1
ATOM 718 C CA . GLY A 1 102 ? 20.747 -7.437 -16.662 1.00 86.88 102 GLY A CA 1
ATOM 719 C C . GLY A 1 102 ? 20.844 -6.351 -17.740 1.00 86.88 102 GLY A C 1
ATOM 720 O O . GLY A 1 102 ? 21.927 -5.798 -17.929 1.00 86.88 102 GLY A O 1
ATOM 721 N N . ALA A 1 103 ? 19.745 -6.002 -18.417 1.00 89.19 103 ALA A N 1
ATOM 722 C CA . ALA A 1 103 ? 19.717 -4.851 -19.315 1.00 89.19 103 ALA A CA 1
ATOM 723 C C . ALA A 1 103 ? 20.080 -3.547 -18.565 1.00 89.19 103 ALA A C 1
ATOM 725 O O . ALA A 1 103 ? 19.608 -3.330 -17.443 1.00 89.19 103 ALA A O 1
ATOM 726 N N . PRO A 1 104 ? 20.906 -2.659 -19.152 1.00 90.00 104 PRO A N 1
ATOM 727 C CA . PRO A 1 104 ? 21.284 -1.409 -18.505 1.00 90.00 104 PRO A CA 1
ATOM 728 C C . PRO A 1 104 ? 20.091 -0.447 -18.441 1.00 90.00 104 PRO A C 1
ATOM 730 O O . PRO A 1 104 ? 19.453 -0.164 -19.454 1.00 90.00 104 PRO A O 1
ATOM 733 N N . VAL A 1 105 ? 19.828 0.101 -17.254 1.00 89.56 105 VAL A N 1
ATOM 734 C CA . VAL A 1 105 ? 18.777 1.100 -17.011 1.00 89.56 105 VAL A CA 1
ATOM 735 C C . VAL A 1 105 ? 19.378 2.285 -16.265 1.00 89.56 105 VAL A C 1
ATOM 737 O O . VAL A 1 105 ? 20.177 2.111 -15.346 1.00 89.56 105 VAL A O 1
ATOM 740 N N . VAL A 1 106 ? 18.971 3.497 -16.642 1.00 91.44 106 VAL A N 1
ATOM 741 C CA . VAL A 1 106 ? 19.267 4.715 -15.882 1.00 91.44 106 VAL A CA 1
ATOM 742 C C . VAL A 1 106 ? 18.010 5.123 -15.126 1.00 91.44 106 VAL A C 1
ATOM 744 O O . VAL A 1 106 ? 16.996 5.449 -15.738 1.00 91.44 106 VAL A O 1
ATOM 747 N N . ILE A 1 107 ? 18.084 5.116 -13.796 1.00 88.88 107 ILE A N 1
ATOM 748 C CA . ILE A 1 107 ? 17.021 5.606 -12.914 1.00 88.88 107 ILE A CA 1
ATOM 749 C C . ILE A 1 107 ? 17.447 6.970 -12.377 1.00 88.88 107 ILE A C 1
ATOM 751 O O . ILE A 1 107 ? 18.524 7.112 -11.798 1.00 88.88 107 ILE A O 1
ATOM 755 N N . LEU A 1 108 ? 16.603 7.982 -12.576 1.00 89.88 108 LEU A N 1
ATOM 756 C CA . LEU A 1 108 ? 16.830 9.334 -12.074 1.00 89.88 108 LEU A CA 1
ATOM 757 C C . LEU A 1 108 ? 15.957 9.572 -10.839 1.00 89.88 108 LEU A C 1
ATOM 759 O O . LEU A 1 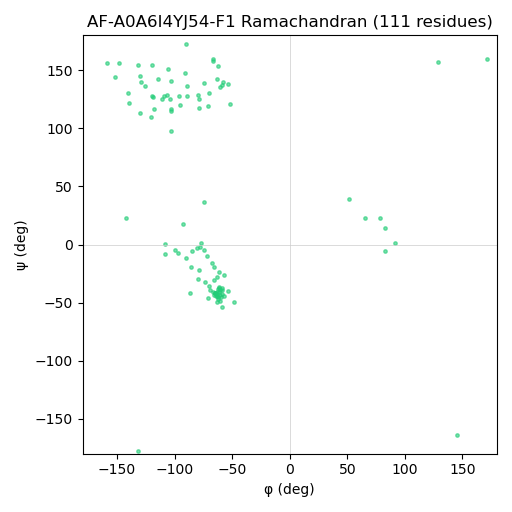108 ? 14.780 9.901 -10.955 1.00 89.88 108 LEU A O 1
ATOM 763 N N . GLY A 1 109 ? 16.549 9.407 -9.657 1.00 82.31 109 GLY A N 1
ATOM 764 C CA . GLY A 1 109 ? 15.877 9.567 -8.365 1.00 82.31 109 GLY A CA 1
ATOM 765 C C . GLY A 1 109 ? 16.082 8.362 -7.445 1.00 82.31 109 GLY A C 1
ATOM 766 O O . GLY A 1 109 ? 16.390 7.269 -7.907 1.00 82.31 109 GLY A O 1
ATOM 767 N N . ALA A 1 110 ? 15.936 8.580 -6.134 1.00 75.88 110 ALA A N 1
ATOM 768 C CA . ALA A 1 110 ? 16.119 7.557 -5.093 1.00 75.88 110 ALA A CA 1
ATOM 769 C C . ALA A 1 110 ? 15.102 7.691 -3.937 1.00 75.88 110 ALA A C 1
ATOM 771 O O . ALA A 1 110 ? 15.376 7.282 -2.813 1.00 75.88 110 ALA A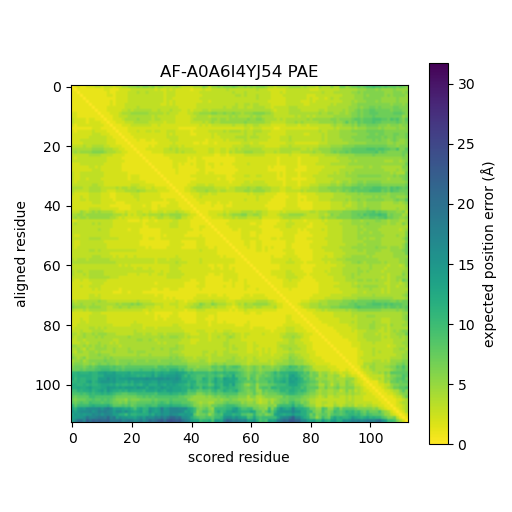 O 1
ATOM 772 N N . GLY A 1 111 ? 13.956 8.335 -4.189 1.00 70.62 111 GLY A N 1
ATOM 773 C CA . GLY A 1 111 ? 12.845 8.406 -3.231 1.00 70.62 111 GLY A CA 1
ATOM 774 C C . GLY A 1 111 ? 11.863 7.245 -3.409 1.00 70.62 111 GLY A C 1
ATOM 775 O O . GLY A 1 111 ? 11.946 6.519 -4.394 1.00 70.62 111 GLY A O 1
ATOM 776 N N . GLY A 1 112 ? 10.895 7.102 -2.499 1.00 60.53 112 GLY A N 1
ATOM 777 C CA . GLY A 1 112 ? 9.870 6.043 -2.537 1.00 60.53 112 GLY A CA 1
ATOM 778 C C . GLY A 1 112 ? 8.760 6.230 -3.585 1.00 60.53 112 GLY A C 1
ATOM 779 O O . GLY A 1 112 ? 7.589 5.978 -3.276 1.00 60.53 112 GLY A O 1
ATOM 780 N N . ALA A 1 113 ? 9.104 6.765 -4.763 1.00 57.84 113 ALA A N 1
ATOM 781 C CA . ALA A 1 113 ? 8.192 6.889 -5.899 1.00 57.84 113 ALA A CA 1
ATOM 782 C C . ALA A 1 113 ? 7.642 5.515 -6.287 1.00 57.84 113 ALA A C 1
ATOM 784 O O . ALA A 1 113 ? 8.451 4.577 -6.455 1.00 57.84 113 ALA A O 1
#

Solvent-accessible surface area (backbone atoms only — not comparable to full-atom values): 7032 Å² total; per-residue (Å²): 109,66,44,58,53,27,61,73,69,72,45,93,72,83,66,79,93,76,93,71,56,85,93,42,44,68,61,56,58,58,58,38,55,41,91,90,39,63,46,48,76,44,54,90,87,39,23,50,73,45,60,89,77,42,80,42,63,39,72,66,15,59,75,71,56,32,29,38,34,38,42,39,54,98,78,39,39,35,30,31,46,60,55,64,61,47,51,55,50,52,43,44,76,73,68,47,77,84,78,58,94,84,62,91,78,87,79,92,79,86,71,92,110

Nearest PDB structures (foldseek):
  2egg-assembly1_B  TM=9.557E-01  e=1.786E-09  Geobacillus kaustophilus
  7cok-assembly1_B  TM=9.526E-01  e=5.964E-09  Gluconobacter sp.
  3tnl-assembly1_B  TM=9.615E-01  e=1.992E-08  Listeria monocytogenes EGD-e
  5dzs-assembly2_B-2  TM=9.326E-01  e=4.451E-08  Clostridioides difficile 630
  5dzs-assembly2_A  TM=9.380E-01  e=1.589E-07  Clostridioides difficile 630

Organism: NCBI:txid1507289

Radius of gyration: 16.16 Å; Cα contacts (8 Å, |Δi|>4): 126; chains: 1; bounding box: 43×25×42 Å

pLDDT: mean 93.62, std 6.49, range [57.84, 98.62]